Protein AF-A0A3S1KMH6-F1 (afdb_monomer_lite)

Structure (mmCIF, N/CA/C/O backbone):
data_AF-A0A3S1KMH6-F1
#
_entry.id   AF-A0A3S1KMH6-F1
#
loop_
_atom_site.group_PDB
_atom_site.id
_atom_site.type_symbol
_atom_sit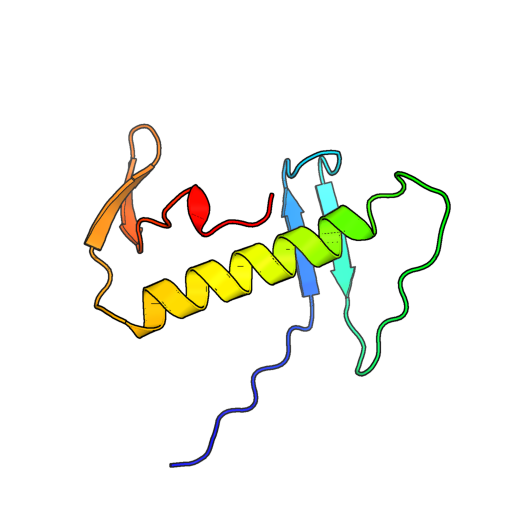e.label_atom_id
_atom_site.label_alt_id
_atom_site.label_comp_id
_atom_site.label_asym_id
_atom_site.label_entity_id
_atom_site.label_seq_id
_atom_site.pdbx_PDB_ins_code
_atom_site.Cartn_x
_atom_site.Cartn_y
_atom_site.Cartn_z
_atom_site.occupancy
_atom_site.B_iso_or_equiv
_atom_site.auth_seq_id
_atom_site.auth_comp_id
_atom_site.auth_asym_id
_atom_site.auth_atom_id
_atom_site.pdbx_PDB_model_num
ATOM 1 N N . MET A 1 1 ? -14.203 -16.861 -17.797 1.00 40.56 1 MET A N 1
ATOM 2 C CA . MET A 1 1 ? -13.032 -16.791 -16.893 1.00 40.56 1 MET A CA 1
ATOM 3 C C . MET A 1 1 ? -13.519 -16.375 -15.512 1.00 40.56 1 MET A C 1
ATOM 5 O O . MET A 1 1 ? -14.017 -15.267 -15.374 1.00 40.56 1 MET A O 1
ATOM 9 N N . SER A 1 2 ? -13.463 -17.276 -14.527 1.00 49.22 2 SER A N 1
ATOM 10 C CA . SER A 1 2 ? -13.806 -16.969 -13.131 1.00 49.22 2 SER A CA 1
ATOM 11 C C . SER A 1 2 ? -12.857 -15.890 -12.601 1.00 49.22 2 SER A C 1
ATOM 13 O O . SER A 1 2 ? -11.639 -16.060 -12.646 1.00 49.22 2 SER A O 1
ATOM 15 N N . GLN A 1 3 ? -13.400 -14.758 -12.158 1.00 55.59 3 GLN A N 1
ATOM 16 C CA . GLN A 1 3 ? -12.622 -13.697 -11.530 1.00 55.59 3 GLN A CA 1
ATOM 17 C C . GLN A 1 3 ? -12.202 -14.191 -10.137 1.00 55.59 3 GLN A C 1
ATOM 19 O O . GLN A 1 3 ? -13.036 -14.308 -9.240 1.00 55.59 3 GLN A O 1
ATOM 24 N N . VAL A 1 4 ? -10.920 -14.506 -9.941 1.00 55.56 4 VAL A N 1
ATOM 25 C CA . VAL A 1 4 ? -10.398 -14.830 -8.607 1.00 55.56 4 VAL A CA 1
ATOM 26 C C . VAL A 1 4 ? -10.500 -13.566 -7.751 1.00 55.56 4 VAL A C 1
ATOM 28 O O . VAL A 1 4 ? -9.746 -12.611 -7.939 1.00 55.56 4 VAL A O 1
ATOM 31 N N . ARG A 1 5 ? -11.458 -13.533 -6.819 1.00 72.81 5 ARG A N 1
ATOM 32 C CA . ARG A 1 5 ? -11.568 -12.464 -5.820 1.00 72.81 5 ARG A CA 1
ATOM 33 C C . ARG A 1 5 ? -10.502 -12.680 -4.747 1.00 72.81 5 ARG A C 1
ATOM 35 O O . ARG A 1 5 ? -10.729 -13.374 -3.761 1.00 72.81 5 ARG A O 1
ATOM 42 N N . GLY A 1 6 ? -9.322 -12.103 -4.955 1.00 80.19 6 GLY A N 1
ATOM 43 C CA . GLY A 1 6 ? -8.287 -12.030 -3.925 1.00 80.19 6 GLY A CA 1
ATOM 44 C C . GLY A 1 6 ? -8.678 -11.028 -2.838 1.00 80.19 6 GLY A C 1
ATOM 45 O O . GLY A 1 6 ? -9.072 -9.905 -3.145 1.00 80.19 6 GLY A O 1
ATOM 46 N N . ARG A 1 7 ? -8.562 -11.421 -1.565 1.00 88.12 7 ARG A N 1
ATOM 47 C CA . ARG A 1 7 ? -8.749 -10.530 -0.411 1.00 88.12 7 ARG A CA 1
ATOM 48 C C . ARG A 1 7 ? -7.458 -10.452 0.392 1.00 88.12 7 ARG A C 1
ATOM 50 O O . ARG A 1 7 ? -6.907 -11.483 0.772 1.00 88.12 7 ARG A O 1
ATOM 57 N N . ILE A 1 8 ? -7.012 -9.233 0.689 1.00 91.56 8 ILE A N 1
ATOM 58 C CA . ILE A 1 8 ? -5.873 -8.997 1.582 1.00 91.56 8 ILE A CA 1
ATOM 59 C C . ILE A 1 8 ? -6.319 -9.346 3.004 1.00 91.56 8 ILE A C 1
ATOM 61 O O . ILE A 1 8 ? -7.286 -8.778 3.507 1.00 91.56 8 ILE A O 1
ATOM 65 N N . ARG A 1 9 ? -5.641 -10.308 3.638 1.00 94.50 9 ARG A N 1
ATOM 66 C CA . ARG A 1 9 ? -5.952 -10.757 5.009 1.00 94.50 9 ARG A CA 1
ATOM 67 C C . ARG A 1 9 ? -5.005 -10.199 6.056 1.00 94.50 9 ARG A C 1
ATOM 69 O O . ARG A 1 9 ? -5.390 -10.071 7.212 1.00 94.50 9 ARG A O 1
ATOM 76 N N . ARG A 1 10 ? -3.775 -9.888 5.662 1.00 95.88 10 ARG A N 1
ATOM 77 C CA . ARG A 1 10 ? -2.719 -9.432 6.556 1.00 95.88 10 ARG A CA 1
ATOM 78 C C . ARG A 1 10 ? -1.786 -8.501 5.802 1.00 95.88 10 ARG A C 1
ATOM 80 O O . ARG A 1 10 ? -1.544 -8.712 4.615 1.00 95.88 10 ARG A O 1
ATOM 87 N N . ILE A 1 11 ? -1.296 -7.484 6.496 1.00 95.12 11 ILE A N 1
ATOM 88 C CA . ILE A 1 11 ? -0.244 -6.594 6.012 1.00 95.12 11 ILE A CA 1
ATOM 89 C C . ILE A 1 11 ? 0.847 -6.577 7.070 1.00 95.12 11 ILE A C 1
ATOM 91 O O . ILE A 1 11 ? 0.558 -6.421 8.260 1.00 95.12 11 ILE A O 1
ATOM 95 N N . GLU A 1 12 ? 2.085 -6.730 6.623 1.00 96.19 12 GLU A N 1
ATOM 96 C CA . GLU A 1 12 ? 3.278 -6.645 7.453 1.00 96.19 12 GLU A CA 1
ATOM 97 C C . GLU A 1 12 ? 4.145 -5.498 6.948 1.00 96.19 12 GLU A C 1
ATOM 99 O O . GLU A 1 12 ? 4.395 -5.362 5.752 1.00 96.19 12 GLU A O 1
ATOM 104 N N . PHE A 1 13 ? 4.571 -4.654 7.877 1.00 94.94 13 PHE A N 1
ATOM 105 C CA . PHE A 1 13 ? 5.458 -3.533 7.640 1.00 94.94 13 PHE A CA 1
ATOM 106 C C . PHE A 1 13 ? 6.793 -3.820 8.308 1.00 94.94 13 PHE A C 1
ATOM 108 O O . PHE A 1 13 ? 6.843 -4.115 9.504 1.00 94.94 13 PHE A O 1
ATOM 115 N N . SER A 1 14 ? 7.863 -3.666 7.535 1.00 95.38 14 SER A N 1
ATOM 116 C CA . SER A 1 14 ? 9.241 -3.684 8.009 1.00 95.38 14 SER A CA 1
ATOM 117 C C . SER A 1 14 ? 9.923 -2.412 7.519 1.00 95.38 14 SER A C 1
ATOM 119 O O . SER A 1 14 ? 9.909 -2.138 6.320 1.00 95.38 14 SER A O 1
ATOM 121 N N . ASN A 1 15 ? 10.451 -1.612 8.448 1.00 93.31 15 ASN A N 1
ATOM 122 C CA . ASN A 1 15 ? 11.164 -0.358 8.183 1.00 93.31 15 ASN A CA 1
ATOM 123 C C . ASN A 1 15 ? 10.425 0.592 7.215 1.00 93.31 15 ASN A C 1
ATOM 125 O O . ASN A 1 15 ? 11.019 1.175 6.309 1.00 93.31 15 ASN A O 1
ATOM 129 N N . PHE A 1 16 ? 9.110 0.750 7.396 1.00 90.25 16 PHE A N 1
ATOM 130 C CA . PHE A 1 16 ? 8.251 1.537 6.512 1.00 90.25 16 PHE A CA 1
ATOM 131 C C . PHE A 1 16 ? 7.745 2.812 7.196 1.00 90.25 16 PHE A C 1
ATOM 133 O O . PHE A 1 16 ? 6.840 2.777 8.036 1.00 90.25 16 PHE A O 1
ATOM 140 N N . LYS A 1 17 ? 8.293 3.967 6.797 1.00 88.56 17 LYS A N 1
ATOM 141 C CA . LYS A 1 17 ? 8.050 5.265 7.455 1.00 88.56 17 LYS A CA 1
ATOM 142 C C . LYS A 1 17 ? 8.284 5.142 8.973 1.00 88.56 17 LYS A C 1
ATOM 144 O O . LYS A 1 17 ? 9.336 4.680 9.392 1.00 88.56 17 LYS A O 1
ATOM 149 N N . ALA A 1 18 ? 7.306 5.526 9.795 1.00 86.19 18 ALA A N 1
ATOM 150 C CA . ALA A 1 18 ? 7.384 5.433 11.254 1.00 86.19 18 ALA A CA 1
ATOM 151 C C . ALA A 1 18 ? 7.213 3.999 11.804 1.00 86.19 18 ALA A C 1
ATOM 153 O O . ALA A 1 18 ? 7.319 3.795 13.011 1.00 86.19 18 ALA A O 1
ATOM 154 N N . PHE A 1 19 ? 6.915 3.006 10.959 1.00 87.38 19 PHE A N 1
ATOM 155 C CA . PHE A 1 19 ? 6.763 1.617 11.386 1.00 87.38 19 PHE A CA 1
ATOM 156 C C . PHE A 1 19 ? 8.090 0.861 11.261 1.00 87.38 19 PHE A C 1
ATOM 158 O O . PHE A 1 19 ? 8.486 0.486 10.160 1.00 87.38 19 PHE A O 1
ATOM 165 N N . GLY A 1 20 ? 8.750 0.583 12.391 1.00 90.12 20 GLY A N 1
ATOM 166 C CA . GLY A 1 20 ? 9.906 -0.324 12.427 1.00 90.12 20 GLY A CA 1
ATOM 167 C C . GLY A 1 20 ? 9.492 -1.774 12.155 1.00 90.12 20 GLY A C 1
ATOM 168 O O . GLY A 1 20 ? 9.914 -2.385 11.177 1.00 90.12 20 GLY A O 1
ATOM 169 N N . THR A 1 21 ? 8.597 -2.322 12.978 1.00 94.50 21 THR A N 1
ATOM 170 C CA . THR A 1 21 ? 7.938 -3.614 12.733 1.00 94.50 21 THR A CA 1
ATOM 171 C C . THR A 1 21 ? 6.493 -3.518 13.190 1.00 94.50 21 THR A C 1
ATOM 173 O O . THR A 1 21 ? 6.220 -3.242 14.356 1.00 94.50 21 THR A O 1
ATOM 176 N N . TYR A 1 22 ? 5.556 -3.695 12.264 1.00 94.44 22 TYR A N 1
ATOM 177 C CA . TYR A 1 22 ? 4.130 -3.578 12.550 1.00 94.44 22 TYR A CA 1
ATOM 178 C C . TYR A 1 22 ? 3.338 -4.532 11.665 1.00 94.44 22 TYR A C 1
ATOM 180 O O . TYR A 1 22 ? 3.680 -4.744 10.505 1.00 94.44 22 TYR A O 1
ATOM 188 N N . SER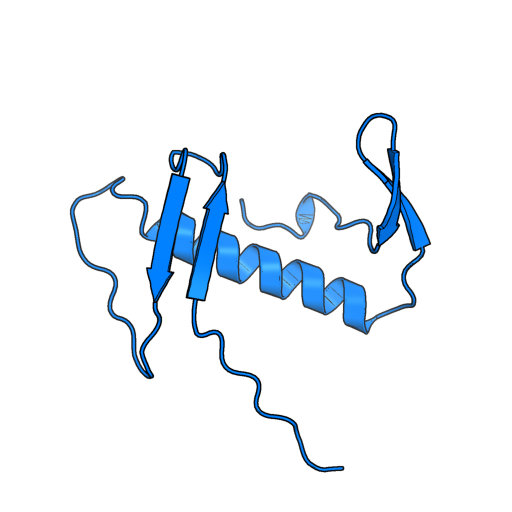 A 1 23 ? 2.262 -5.109 12.190 1.00 95.44 23 SER A N 1
ATOM 189 C CA . SER A 1 23 ? 1.378 -5.950 11.390 1.00 95.44 23 SER A CA 1
ATOM 190 C C . SER A 1 23 ? -0.073 -5.747 11.779 1.00 95.44 23 SER A C 1
ATOM 192 O O . SER A 1 23 ? -0.377 -5.450 12.934 1.00 95.44 23 SER A O 1
ATOM 194 N N . LEU A 1 24 ? -0.966 -5.931 10.811 1.00 94.69 24 LEU A N 1
ATOM 195 C CA . LEU A 1 24 ? -2.402 -5.934 11.044 1.00 94.69 24 LEU A CA 1
ATOM 196 C C . LEU A 1 24 ? -3.083 -7.053 10.263 1.00 94.69 24 LEU A C 1
ATOM 198 O O . LEU A 1 24 ? -2.669 -7.406 9.157 1.00 94.69 24 LEU A O 1
ATOM 202 N N . THR A 1 25 ? -4.159 -7.571 10.843 1.00 96.69 25 THR A N 1
ATOM 203 C CA . THR A 1 25 ? -5.082 -8.511 10.203 1.00 96.69 25 THR A CA 1
ATOM 204 C C . THR A 1 25 ? -6.328 -7.746 9.768 1.00 96.69 25 THR A C 1
ATOM 206 O O . THR A 1 25 ? -6.812 -6.889 10.504 1.00 96.69 25 THR A O 1
ATOM 209 N N . LEU A 1 26 ? -6.837 -8.036 8.571 1.00 95.38 26 LEU A N 1
ATOM 210 C CA . LEU A 1 26 ? -7.933 -7.295 7.950 1.00 95.38 26 LEU A CA 1
ATOM 211 C C . LEU A 1 26 ? -9.250 -8.081 7.949 1.00 95.38 26 LEU A C 1
ATOM 213 O O . LEU A 1 26 ? -9.342 -9.207 7.450 1.00 95.38 26 LEU A O 1
ATOM 217 N N . GLY A 1 27 ? -10.300 -7.425 8.440 1.00 94.00 27 GLY A N 1
ATOM 218 C CA . GLY A 1 27 ? -11.698 -7.829 8.317 1.00 94.00 27 GLY A CA 1
ATOM 219 C C . GLY A 1 27 ? -12.286 -7.515 6.938 1.00 94.00 27 GLY A C 1
ATOM 220 O O . GLY A 1 27 ? -11.560 -7.187 5.996 1.00 94.00 27 GLY A O 1
ATOM 221 N N . GLU A 1 28 ? -13.599 -7.704 6.787 1.00 91.88 28 GLU A N 1
ATOM 222 C CA . GLU A 1 28 ? -14.323 -7.354 5.549 1.00 91.88 28 GLU A CA 1
ATOM 223 C C . GLU A 1 28 ? -14.416 -5.845 5.389 1.00 91.88 28 GLU A C 1
ATOM 225 O O . GLU A 1 28 ? -14.176 -5.304 4.313 1.00 91.88 28 GLU A O 1
ATOM 230 N N . VAL A 1 29 ? -14.680 -5.181 6.510 1.00 93.50 29 VAL A N 1
ATOM 231 C CA . VAL A 1 29 ? -14.662 -3.737 6.673 1.00 93.50 29 VAL A CA 1
ATOM 232 C C . VAL A 1 29 ? -13.656 -3.424 7.772 1.00 93.50 29 VAL A C 1
ATOM 234 O O . VAL A 1 29 ? -13.628 -4.092 8.804 1.00 93.50 29 VAL A O 1
ATOM 237 N N . ASN A 1 30 ? -12.805 -2.428 7.538 1.00 94.31 30 ASN A N 1
ATOM 238 C CA . ASN A 1 30 ? -11.758 -2.022 8.469 1.00 94.31 30 ASN A CA 1
ATOM 239 C C . ASN A 1 30 ? -11.877 -0.516 8.700 1.00 94.31 30 ASN A C 1
ATOM 241 O O . ASN A 1 30 ? -11.785 0.259 7.749 1.00 94.31 30 ASN A O 1
ATOM 245 N N . ILE A 1 31 ? -12.077 -0.108 9.951 1.00 95.62 31 ILE A N 1
ATOM 246 C CA . ILE A 1 31 ? -12.147 1.301 10.346 1.00 95.62 31 ILE A CA 1
ATOM 247 C C . ILE A 1 31 ? -10.860 1.629 11.102 1.00 95.62 31 ILE A C 1
ATOM 249 O O . ILE A 1 31 ? -10.588 1.056 12.155 1.00 95.62 31 ILE A O 1
ATOM 253 N N . LEU A 1 32 ? -10.050 2.534 10.552 1.00 94.81 32 LEU A N 1
ATOM 254 C CA . LEU A 1 32 ? -8.791 2.959 11.165 1.00 94.81 32 LEU A CA 1
ATOM 255 C C . LEU A 1 32 ? -9.037 4.184 12.052 1.00 94.81 32 LEU A C 1
ATOM 257 O O . LEU A 1 32 ? -9.346 5.262 11.547 1.00 94.81 32 LEU A O 1
ATOM 261 N N . VAL A 1 33 ? -8.854 4.033 13.363 1.00 95.56 33 VAL A N 1
ATOM 262 C CA . VAL A 1 33 ? -9.039 5.100 14.363 1.00 95.56 33 VAL A CA 1
ATOM 263 C C . VAL A 1 33 ? -7.748 5.376 15.138 1.00 95.56 33 VAL A C 1
ATOM 265 O O . VAL A 1 33 ? -6.816 4.574 15.121 1.00 95.56 33 VAL A O 1
ATOM 268 N N . GLY A 1 34 ? -7.666 6.542 15.781 1.00 94.25 34 GLY A N 1
ATOM 269 C CA . GLY A 1 34 ? -6.548 6.931 16.649 1.00 94.25 34 GLY A CA 1
ATOM 270 C C . GLY A 1 34 ? -6.016 8.348 16.388 1.00 94.25 34 GLY A C 1
ATOM 271 O O . GLY A 1 34 ? -6.399 8.969 15.391 1.00 94.25 34 GLY A O 1
ATOM 272 N N . PRO A 1 35 ? -5.106 8.857 17.240 1.00 94.81 35 PRO A N 1
ATOM 273 C CA . PRO A 1 35 ? -4.588 10.230 17.180 1.00 94.81 35 PRO A CA 1
ATOM 274 C C . PRO A 1 35 ? -3.884 10.578 15.866 1.00 94.81 35 PRO A C 1
ATOM 276 O O . PRO A 1 35 ? -3.428 9.694 15.138 1.00 94.81 35 PRO A O 1
ATOM 279 N N . ASN A 1 36 ? -3.744 11.867 15.550 1.00 92.31 36 ASN A N 1
ATOM 280 C CA . ASN A 1 36 ? -2.923 12.298 14.414 1.00 92.31 36 ASN A CA 1
ATOM 281 C C . ASN A 1 36 ? -1.514 11.692 14.501 1.00 92.31 36 ASN A C 1
ATOM 283 O O . ASN A 1 36 ? -0.977 11.492 15.585 1.00 92.31 36 ASN A O 1
ATOM 287 N N . ASN A 1 37 ? -0.942 11.354 13.346 1.00 88.88 37 ASN A N 1
ATOM 288 C CA . ASN A 1 37 ? 0.374 10.718 13.243 1.00 88.88 37 ASN A CA 1
ATOM 289 C C . ASN A 1 37 ? 0.493 9.284 13.805 1.00 88.88 37 ASN A C 1
ATOM 291 O O . ASN A 1 37 ? 1.580 8.720 13.793 1.00 88.88 37 ASN A O 1
ATOM 295 N N . SER A 1 38 ? -0.609 8.626 14.190 1.00 91.69 38 SER A N 1
ATOM 296 C CA . SER A 1 38 ? -0.594 7.217 14.632 1.00 91.69 38 SER A CA 1
ATOM 297 C C . SER A 1 38 ? -0.339 6.185 13.516 1.00 91.69 38 SER A C 1
ATOM 299 O O . SER A 1 38 ? -0.502 4.988 13.725 1.00 91.69 38 SER A O 1
ATOM 301 N N . GLY A 1 39 ? -0.013 6.633 12.298 1.00 91.88 39 GLY A N 1
ATOM 302 C CA . GLY A 1 39 ? 0.284 5.755 11.163 1.00 91.88 39 GLY A CA 1
ATOM 303 C C . GLY A 1 39 ? -0.923 5.280 10.340 1.00 91.88 39 GLY A C 1
ATOM 304 O O . GLY A 1 39 ? -0.751 4.525 9.389 1.00 91.88 39 GLY A O 1
ATOM 305 N N . LYS A 1 40 ? -2.145 5.760 10.607 1.00 94.81 40 LYS A N 1
ATOM 306 C CA . LYS A 1 40 ? -3.335 5.426 9.786 1.00 94.81 40 LYS A CA 1
ATOM 307 C C . LYS A 1 40 ? -3.128 5.746 8.301 1.00 94.81 40 LYS A C 1
ATOM 309 O O . LYS A 1 40 ? -3.301 4.884 7.445 1.00 94.81 40 LYS A O 1
ATOM 314 N N . SER A 1 41 ? -2.696 6.972 7.995 1.00 93.44 41 SER A N 1
ATOM 315 C CA . SER A 1 41 ? -2.402 7.395 6.619 1.00 93.44 41 SER A CA 1
ATOM 316 C C . SER A 1 41 ? -1.220 6.630 6.019 1.00 93.44 41 SER A C 1
ATOM 318 O O . SER A 1 41 ? -1.184 6.438 4.810 1.00 93.44 41 SER A O 1
ATOM 320 N N . THR A 1 42 ? -0.292 6.136 6.847 1.00 93.31 42 THR A N 1
ATOM 321 C CA . THR A 1 42 ? 0.803 5.253 6.417 1.00 93.31 42 THR A CA 1
ATOM 322 C C . THR A 1 42 ? 0.263 3.925 5.890 1.00 93.31 42 THR A C 1
ATOM 324 O O . THR A 1 42 ? 0.677 3.494 4.816 1.00 93.31 42 THR A O 1
ATOM 327 N N . ILE A 1 43 ? -0.707 3.313 6.583 1.00 93.69 43 ILE A N 1
ATOM 328 C CA . ILE A 1 43 ? -1.356 2.065 6.143 1.00 93.69 43 ILE A CA 1
ATOM 329 C C . ILE A 1 43 ? -2.081 2.276 4.806 1.00 93.69 43 ILE A C 1
ATOM 331 O O . ILE A 1 43 ? -1.896 1.501 3.869 1.00 93.69 43 ILE A O 1
ATOM 335 N N . ILE A 1 44 ? -2.867 3.353 4.690 1.00 93.06 44 ILE A N 1
ATOM 336 C CA . ILE A 1 44 ? -3.579 3.684 3.444 1.00 93.06 44 ILE A CA 1
ATOM 337 C C . ILE A 1 44 ? -2.598 3.991 2.305 1.00 93.06 44 ILE A C 1
ATOM 339 O O . ILE A 1 44 ? -2.797 3.525 1.185 1.00 93.06 44 ILE A O 1
ATOM 343 N N . GLY A 1 45 ? -1.529 4.741 2.583 1.00 92.06 45 GLY A N 1
ATOM 344 C CA . GLY A 1 45 ? -0.479 5.053 1.615 1.00 92.06 45 GLY A CA 1
ATOM 345 C C . GLY A 1 45 ? 0.184 3.795 1.061 1.00 92.06 45 GLY A C 1
ATOM 346 O O . GLY A 1 45 ? 0.276 3.644 -0.150 1.00 92.06 45 GLY A O 1
ATOM 347 N N . ALA A 1 46 ? 0.543 2.838 1.920 1.00 92.12 46 ALA A N 1
ATOM 348 C CA . ALA A 1 46 ? 1.138 1.575 1.484 1.00 92.12 46 ALA A CA 1
ATOM 349 C C . ALA A 1 46 ? 0.217 0.756 0.570 1.00 92.12 46 ALA A C 1
ATOM 351 O O . ALA A 1 46 ? 0.668 0.214 -0.438 1.00 92.12 46 ALA A O 1
ATOM 352 N N . LEU A 1 47 ? -1.084 0.706 0.874 1.00 92.44 47 LEU A N 1
ATOM 353 C CA . LEU A 1 47 ? -2.062 0.044 0.008 1.00 92.44 47 LEU A CA 1
ATOM 354 C C . LEU A 1 47 ? -2.191 0.738 -1.354 1.00 92.44 47 LEU A C 1
ATOM 356 O O . LEU A 1 47 ? -2.279 0.065 -2.379 1.00 92.44 47 LEU A O 1
ATOM 360 N N . ARG A 1 48 ? -2.152 2.075 -1.389 1.00 92.19 48 ARG A N 1
ATOM 361 C CA . ARG A 1 48 ? -2.153 2.841 -2.646 1.00 92.19 48 ARG A CA 1
ATOM 362 C C . ARG A 1 48 ? -0.869 2.631 -3.453 1.00 92.19 48 ARG A C 1
ATOM 364 O O . ARG A 1 48 ? -0.935 2.514 -4.674 1.00 92.19 48 ARG A O 1
ATOM 371 N N . THR A 1 49 ? 0.277 2.531 -2.785 1.00 91.31 49 THR A N 1
ATOM 372 C CA . THR A 1 49 ? 1.558 2.162 -3.402 1.00 91.31 49 THR A CA 1
ATOM 373 C C . THR A 1 49 ? 1.496 0.779 -4.036 1.00 91.31 49 THR A C 1
ATOM 375 O O . THR A 1 49 ? 1.892 0.616 -5.189 1.00 91.31 49 THR A O 1
ATOM 378 N N . LEU A 1 50 ? 0.952 -0.209 -3.320 1.00 91.44 50 LEU A N 1
ATOM 379 C CA . LEU A 1 50 ? 0.767 -1.558 -3.848 1.00 91.44 50 LEU A CA 1
ATOM 380 C C . LEU A 1 50 ? -0.142 -1.558 -5.085 1.00 91.44 50 LEU A C 1
ATOM 382 O O . LEU A 1 50 ? 0.188 -2.185 -6.087 1.00 91.44 50 LEU A O 1
ATOM 386 N N . ASP A 1 51 ? -1.255 -0.828 -5.045 1.00 92.12 51 ASP A N 1
ATOM 387 C CA . ASP A 1 51 ? -2.167 -0.687 -6.184 1.00 92.12 51 ASP A CA 1
ATOM 388 C C . ASP A 1 51 ? -1.474 -0.062 -7.414 1.00 92.12 51 ASP A C 1
ATOM 390 O O . ASP A 1 51 ? -1.593 -0.572 -8.532 1.00 92.12 51 ASP A O 1
ATOM 394 N N . ALA A 1 52 ? -0.664 0.985 -7.221 1.00 91.25 52 ALA A N 1
ATOM 395 C CA . ALA A 1 52 ? 0.146 1.557 -8.294 1.00 91.25 52 ALA A CA 1
ATOM 396 C C . ALA A 1 52 ? 1.147 0.547 -8.879 1.00 91.25 52 ALA A C 1
ATOM 3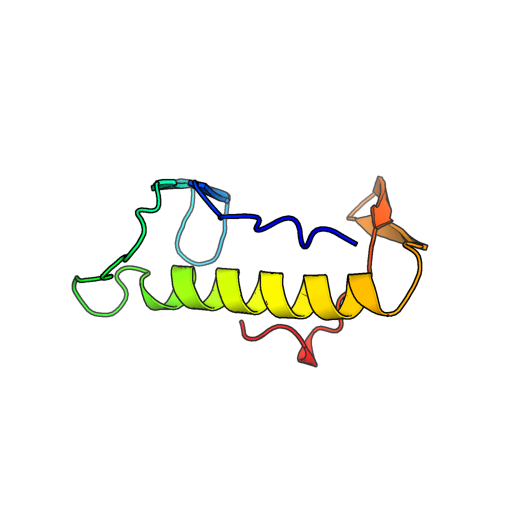98 O O . ALA A 1 52 ? 1.233 0.408 -10.103 1.00 91.25 52 ALA A O 1
ATOM 399 N N . ALA A 1 53 ? 1.839 -0.208 -8.025 1.00 92.44 53 ALA A N 1
ATOM 400 C CA . ALA A 1 53 ? 2.780 -1.234 -8.457 1.00 92.44 53 ALA A CA 1
ATOM 401 C C . ALA A 1 53 ? 2.089 -2.364 -9.241 1.00 92.44 53 ALA A C 1
ATOM 403 O O . ALA A 1 53 ? 2.568 -2.772 -10.300 1.00 92.44 53 ALA A O 1
ATOM 404 N N . ILE A 1 54 ? 0.917 -2.820 -8.785 1.00 92.31 54 ILE A N 1
ATOM 405 C CA . ILE A 1 54 ? 0.111 -3.829 -9.487 1.00 92.31 54 ILE A CA 1
ATOM 406 C C . ILE A 1 54 ? -0.321 -3.316 -10.865 1.00 92.31 54 ILE A C 1
ATOM 408 O O . ILE A 1 54 ? -0.284 -4.071 -11.836 1.00 92.31 54 ILE A O 1
ATOM 412 N N . ARG A 1 55 ? -0.701 -2.038 -10.999 1.00 91.44 55 ARG A N 1
ATOM 413 C CA . ARG A 1 55 ? -1.031 -1.459 -12.313 1.00 91.44 55 ARG A CA 1
ATOM 414 C C . ARG A 1 55 ? 0.138 -1.526 -13.291 1.00 91.44 55 ARG A C 1
ATOM 416 O O . ARG A 1 55 ? -0.097 -1.805 -14.463 1.00 91.44 55 ARG A O 1
ATOM 423 N N . VAL A 1 56 ? 1.365 -1.281 -12.832 1.00 92.00 56 VAL A N 1
ATOM 424 C CA . VAL A 1 56 ? 2.571 -1.433 -13.663 1.00 92.00 56 VAL A CA 1
ATOM 425 C C . VAL A 1 56 ? 2.759 -2.899 -14.047 1.00 92.00 56 VAL A C 1
ATOM 427 O O . VAL A 1 56 ? 2.894 -3.205 -15.230 1.00 92.00 56 VAL A O 1
ATOM 430 N N . ALA A 1 57 ? 2.660 -3.808 -13.075 1.00 92.50 57 ALA A N 1
ATOM 431 C CA . ALA A 1 57 ? 2.827 -5.242 -13.298 1.00 92.50 57 ALA A CA 1
ATOM 432 C C . ALA A 1 57 ? 1.805 -5.846 -14.275 1.00 92.50 57 ALA A C 1
ATOM 434 O O . ALA A 1 57 ? 2.086 -6.829 -14.948 1.00 92.50 57 ALA A O 1
ATOM 435 N N . ARG A 1 58 ? 0.611 -5.254 -14.390 1.00 92.94 58 ARG A N 1
ATOM 436 C CA . ARG A 1 58 ? -0.420 -5.705 -15.340 1.00 92.94 58 ARG A CA 1
ATOM 437 C C . ARG A 1 58 ? -0.187 -5.235 -16.777 1.00 92.94 58 ARG A C 1
ATOM 439 O O . ARG A 1 58 ? -0.837 -5.761 -17.674 1.00 92.94 58 ARG A O 1
ATOM 446 N N . LYS A 1 59 ? 0.678 -4.241 -17.005 1.00 92.75 59 LYS A N 1
ATOM 447 C CA . LYS A 1 59 ? 0.921 -3.654 -18.336 1.00 92.75 59 LYS A CA 1
ATOM 448 C C . LYS A 1 59 ? 2.039 -4.337 -19.120 1.00 92.75 59 LYS A C 1
ATOM 450 O O . LYS A 1 59 ? 2.158 -4.089 -20.314 1.00 92.75 59 LYS A O 1
ATOM 455 N N . GLY A 1 60 ? 2.859 -5.164 -18.480 1.00 91.00 60 GLY A N 1
ATOM 456 C CA . GLY A 1 60 ? 4.000 -5.787 -19.139 1.00 91.00 60 GLY A CA 1
ATOM 457 C C . GLY A 1 60 ? 4.591 -6.933 -18.336 1.00 91.00 60 GLY A C 1
ATOM 458 O O . GLY A 1 60 ? 4.175 -7.207 -17.215 1.00 91.00 60 GLY A O 1
ATOM 459 N N . SER A 1 61 ? 5.565 -7.609 -18.934 1.00 95.19 61 SER A N 1
ATOM 460 C CA . SER A 1 61 ? 6.304 -8.695 -18.292 1.00 95.19 61 SER A CA 1
ATOM 461 C C . SER A 1 61 ? 7.332 -8.155 -17.289 1.00 95.19 61 SER A C 1
ATOM 463 O O . SER A 1 61 ? 7.837 -7.043 -17.470 1.00 95.19 61 SER A O 1
ATOM 465 N N . PRO A 1 62 ? 7.672 -8.927 -16.242 1.00 96.06 62 PRO A N 1
ATOM 466 C CA . PRO A 1 62 ? 8.729 -8.540 -15.322 1.00 96.06 62 PRO A CA 1
ATOM 467 C C . PRO A 1 62 ? 10.087 -8.525 -16.036 1.00 96.06 62 PRO A C 1
ATOM 469 O O . PRO A 1 62 ? 10.324 -9.269 -16.989 1.00 96.06 62 PRO A O 1
ATOM 472 N N . ILE A 1 63 ? 10.988 -7.681 -15.549 1.00 96.00 63 ILE A N 1
ATOM 473 C CA . ILE A 1 63 ? 12.340 -7.479 -16.074 1.00 96.00 63 ILE A CA 1
ATOM 474 C C . ILE A 1 63 ? 13.378 -7.819 -15.003 1.00 96.00 63 ILE A C 1
ATOM 476 O O . ILE A 1 63 ? 13.051 -7.956 -13.825 1.00 96.00 63 ILE A O 1
ATOM 480 N N . ARG A 1 64 ? 14.652 -7.912 -15.392 1.00 96.81 64 ARG A N 1
ATOM 481 C CA . ARG A 1 64 ? 15.750 -7.926 -14.418 1.00 96.81 64 ARG A CA 1
ATOM 482 C C . ARG A 1 64 ? 15.888 -6.537 -13.795 1.00 96.81 64 ARG A C 1
ATOM 484 O O . ARG A 1 64 ? 16.023 -5.547 -14.512 1.00 96.81 64 ARG A O 1
ATOM 491 N N . VAL A 1 65 ? 15.844 -6.472 -12.470 1.00 95.31 65 VAL A N 1
ATOM 492 C CA . VAL A 1 65 ? 16.016 -5.258 -11.670 1.00 95.31 65 VAL A CA 1
ATOM 493 C C . VAL A 1 65 ? 17.173 -5.442 -10.694 1.00 95.31 65 VAL A C 1
ATOM 495 O O . VAL A 1 65 ? 17.347 -6.520 -10.132 1.00 95.31 65 VAL A O 1
ATOM 498 N N . HIS A 1 66 ? 17.953 -4.381 -10.500 1.00 93.69 66 HIS A N 1
ATOM 499 C CA . HIS A 1 66 ? 18.988 -4.323 -9.471 1.00 93.69 66 HIS A CA 1
ATOM 500 C C . HIS A 1 66 ? 18.379 -3.779 -8.177 1.00 93.69 66 HIS A C 1
ATOM 502 O O . HIS A 1 66 ? 17.761 -2.710 -8.194 1.00 93.69 66 HIS A O 1
ATOM 508 N N . VAL A 1 67 ? 18.544 -4.510 -7.077 1.00 90.19 67 VAL A N 1
ATOM 509 C CA . VAL A 1 67 ? 18.085 -4.143 -5.734 1.00 90.19 67 VAL A CA 1
ATOM 510 C C . VAL A 1 67 ? 19.300 -4.186 -4.811 1.00 90.19 67 VAL A C 1
ATOM 512 O O . VAL A 1 67 ? 19.707 -5.247 -4.350 1.00 90.19 67 VAL A O 1
ATOM 515 N N . GLY A 1 68 ? 19.923 -3.026 -4.592 1.00 89.12 68 GLY A N 1
ATOM 516 C CA . GLY A 1 68 ? 21.246 -2.977 -3.967 1.00 89.12 68 GLY A CA 1
ATOM 517 C C . GLY A 1 68 ? 22.280 -3.684 -4.845 1.00 89.12 68 GLY A C 1
ATOM 518 O O . GLY A 1 68 ? 22.397 -3.371 -6.030 1.00 89.12 68 GLY A O 1
ATOM 519 N N . GLU A 1 69 ? 23.000 -4.645 -4.270 1.00 94.00 69 GLU A N 1
ATOM 520 C CA . GLU A 1 69 ? 23.977 -5.478 -4.986 1.00 94.00 69 GLU A CA 1
ATOM 521 C C . GLU A 1 69 ? 23.336 -6.698 -5.675 1.00 94.00 69 GLU A C 1
ATOM 523 O O . GLU A 1 69 ? 23.971 -7.355 -6.500 1.00 94.00 69 GLU A O 1
ATOM 528 N N . GLU A 1 70 ? 22.067 -6.995 -5.385 1.00 95.62 70 GLU A N 1
ATOM 529 C CA . GLU A 1 70 ? 21.374 -8.170 -5.909 1.00 95.62 70 GLU A CA 1
ATOM 530 C C . GLU A 1 70 ? 20.657 -7.888 -7.236 1.00 95.62 70 GLU A C 1
ATOM 532 O O . GLU A 1 70 ? 20.193 -6.776 -7.509 1.00 95.62 70 GLU A O 1
ATOM 537 N N . VAL A 1 71 ? 20.513 -8.928 -8.063 1.00 95.62 71 VAL A N 1
ATOM 538 C CA . VAL A 1 71 ? 19.694 -8.902 -9.283 1.00 95.62 71 VAL A CA 1
ATOM 539 C C . VAL A 1 71 ? 18.499 -9.827 -9.103 1.00 95.62 71 VAL A C 1
ATOM 541 O O . VAL A 1 71 ? 18.662 -11.019 -8.853 1.00 95.62 71 VAL A O 1
ATOM 544 N N . ALA A 1 72 ? 17.295 -9.296 -9.302 1.00 95.75 72 ALA A N 1
ATOM 545 C CA . ALA A 1 72 ? 16.042 -10.033 -9.179 1.00 95.75 72 ALA A CA 1
ATOM 546 C C . ALA A 1 72 ? 15.147 -9.843 -10.412 1.00 95.75 72 ALA A C 1
ATOM 548 O O . ALA A 1 72 ? 15.314 -8.903 -11.188 1.00 95.75 72 ALA A O 1
ATOM 549 N N . ILE A 1 73 ? 14.172 -10.735 -10.601 1.00 96.25 73 ILE A N 1
ATOM 550 C CA . ILE A 1 73 ? 13.096 -10.549 -11.583 1.00 96.25 73 ILE A CA 1
ATOM 551 C C . ILE A 1 73 ? 11.969 -9.761 -10.913 1.00 96.25 73 ILE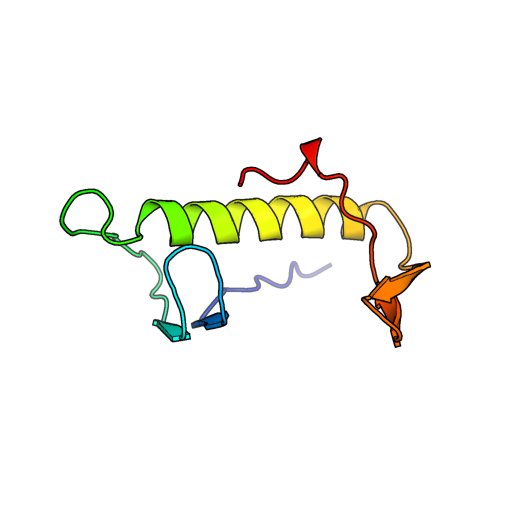 A C 1
ATOM 553 O O . ILE A 1 73 ? 11.421 -10.195 -9.903 1.00 96.25 73 ILE A O 1
ATOM 557 N N . GLY A 1 74 ? 11.619 -8.602 -11.465 1.00 95.25 74 GLY A N 1
ATOM 558 C CA . GLY A 1 74 ? 10.644 -7.700 -10.863 1.00 95.25 74 GLY A CA 1
ATOM 559 C C . GLY A 1 74 ? 10.198 -6.574 -11.789 1.00 95.25 74 GLY A C 1
ATOM 560 O O . GLY A 1 74 ? 10.335 -6.651 -13.008 1.00 95.25 74 GLY A O 1
ATOM 561 N N . TYR A 1 75 ? 9.645 -5.514 -11.204 1.00 93.56 75 TYR A N 1
ATOM 562 C CA . TYR A 1 75 ? 9.139 -4.351 -11.931 1.00 93.56 75 TYR A CA 1
ATOM 563 C C . TYR A 1 75 ? 9.817 -3.086 -11.420 1.00 93.56 75 TYR A C 1
ATOM 565 O O . TYR A 1 75 ? 9.955 -2.894 -10.213 1.00 93.56 75 TYR A O 1
ATOM 573 N N . ARG A 1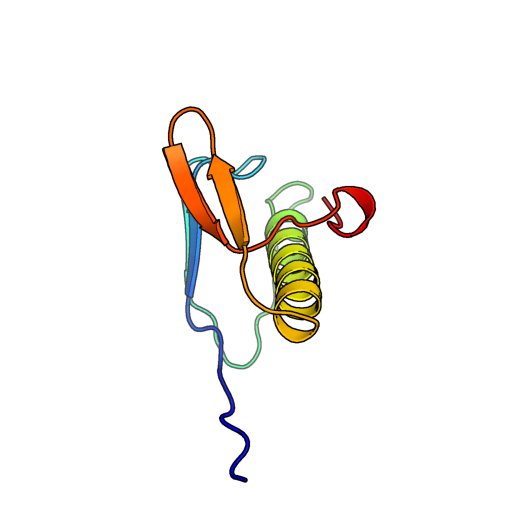 76 ? 10.199 -2.192 -12.335 1.00 91.00 76 ARG A N 1
ATOM 574 C CA . ARG A 1 76 ? 10.603 -0.834 -11.972 1.00 91.00 76 ARG A CA 1
ATOM 575 C C . ARG A 1 76 ? 9.345 0.013 -11.833 1.00 91.00 76 ARG A C 1
ATOM 577 O O . ARG A 1 76 ? 8.644 0.239 -12.815 1.00 91.00 76 ARG A O 1
ATOM 584 N N . ILE A 1 77 ? 9.061 0.458 -10.615 1.00 89.44 77 ILE A N 1
ATOM 585 C CA . ILE A 1 77 ? 7.922 1.331 -10.337 1.00 89.44 77 ILE A CA 1
ATOM 586 C C . ILE A 1 77 ? 8.411 2.784 -10.418 1.00 89.44 77 ILE A C 1
ATOM 588 O O . ILE A 1 77 ? 9.325 3.134 -9.669 1.00 89.44 77 ILE A O 1
ATOM 592 N N . PRO A 1 78 ? 7.870 3.621 -11.323 1.00 86.88 78 PRO A N 1
ATOM 593 C CA . PRO A 1 78 ? 8.244 5.032 -11.398 1.00 86.88 78 PRO A CA 1
ATOM 594 C C . PRO A 1 78 ? 7.914 5.744 -10.084 1.00 86.88 78 PRO A C 1
ATOM 596 O O . PRO A 1 78 ? 6.833 5.524 -9.531 1.00 86.88 78 PRO A O 1
ATOM 599 N N . ALA A 1 79 ? 8.817 6.583 -9.581 1.00 85.31 79 ALA A N 1
ATOM 600 C CA . ALA A 1 79 ? 8.648 7.237 -8.282 1.00 85.31 79 ALA A CA 1
ATOM 601 C C . ALA A 1 79 ? 7.390 8.120 -8.255 1.00 85.31 79 ALA A C 1
ATOM 603 O O . ALA A 1 79 ? 6.637 8.105 -7.288 1.00 85.31 79 ALA A O 1
ATOM 604 N N . GLU A 1 80 ? 7.097 8.787 -9.369 1.00 85.88 80 GLU A N 1
ATOM 605 C CA . GLU A 1 80 ? 5.905 9.604 -9.588 1.00 85.88 80 GLU A CA 1
ATOM 606 C C . GLU A 1 80 ? 4.587 8.817 -9.516 1.00 85.88 80 GLU A C 1
ATOM 608 O O . GLU A 1 80 ? 3.522 9.396 -9.309 1.00 85.88 80 GLU A O 1
ATOM 613 N N . SER A 1 81 ? 4.638 7.491 -9.677 1.00 80.38 81 SER A N 1
ATOM 614 C CA . SER A 1 81 ? 3.458 6.628 -9.572 1.00 80.38 81 SER A CA 1
ATOM 615 C C . SER A 1 81 ? 3.172 6.174 -8.140 1.00 80.38 81 SER A C 1
ATOM 617 O O . SER A 1 81 ? 2.099 5.627 -7.877 1.00 80.38 81 SER A O 1
ATOM 619 N N . VAL A 1 82 ? 4.111 6.396 -7.216 1.00 79.00 82 VAL A N 1
ATOM 620 C CA . VAL A 1 82 ? 4.018 5.956 -5.828 1.00 79.00 82 VAL A CA 1
ATOM 621 C C . VAL A 1 82 ? 3.548 7.122 -4.948 1.00 79.00 82 VAL A C 1
ATOM 623 O O . VAL A 1 82 ? 4.274 8.097 -4.788 1.00 79.00 82 VAL A O 1
ATOM 626 N N . PRO A 1 83 ? 2.354 7.044 -4.335 1.00 71.44 83 PRO A N 1
ATOM 627 C CA . PRO A 1 83 ? 1.809 8.119 -3.511 1.00 71.44 83 PRO A CA 1
ATOM 628 C C . PRO A 1 83 ? 2.350 8.035 -2.074 1.00 71.44 83 PRO A C 1
ATOM 630 O O . PRO A 1 83 ? 1.594 7.745 -1.138 1.00 71.44 83 PRO A O 1
ATOM 633 N N . ILE A 1 84 ? 3.663 8.227 -1.900 1.00 64.69 84 ILE A N 1
ATOM 634 C CA . ILE A 1 84 ? 4.346 8.205 -0.592 1.00 64.69 84 ILE A CA 1
ATOM 635 C C . ILE A 1 84 ? 4.828 9.570 -0.142 1.00 64.69 84 ILE A C 1
ATOM 637 O O . ILE A 1 84 ? 5.248 10.378 -0.988 1.00 64.69 84 ILE A O 1
#

Secondary structure (DSSP, 8-state):
---------EEEEEEETTEEEEEEE--SS-----STTSSHHHHHHHHHHHHHHHHHHTTS--EEEEETTEEEEE----GGGS--

Foldseek 3Di:
DDDPPDDDQKDWDPPQVPPNTDMDGDDPDDDDDDDPPPCPVVVVLVVQQVVLQVVQCVVDAWDWDDDPPDTDTGDDRPPVSRSD

Radius of gyration: 15.29 Å; chains: 1; bounding box: 39×29×36 Å

pLDDT: mean 89.51, std 10.46, range [40.56, 96.8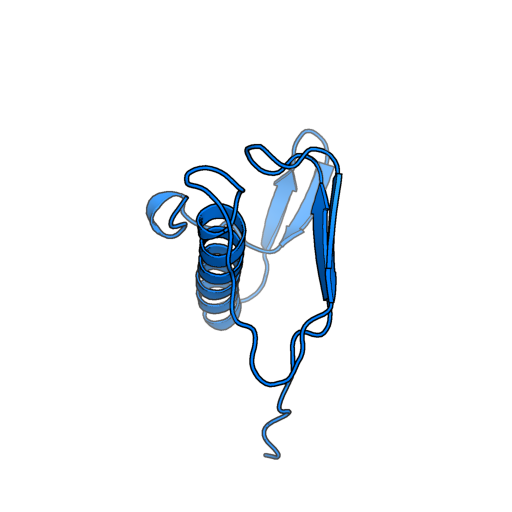1]

Sequence (84 aa):
MSQVRGRIRRIEFSNFKAFGTYSLTLGEVNILVGPNNSGKSTIIGALRTLDAAIRVARKGSPIRVHVGEEVAIGYRIPAESVPI